Protein AF-A0A9X2WKD9-F1 (afdb_monomer_lite)

Radius of gyration: 13.23 Å; chains: 1; bounding box: 39×15×30 Å

Structure (mmCIF, N/CA/C/O backbone):
data_AF-A0A9X2WKD9-F1
#
_entry.id   AF-A0A9X2WKD9-F1
#
loop_
_atom_site.group_PDB
_atom_site.id
_atom_site.type_symbol
_atom_site.label_atom_id
_atom_site.label_alt_id
_atom_site.label_comp_id
_atom_site.label_asym_id
_atom_site.label_entity_id
_atom_site.label_seq_id
_atom_site.pdbx_PDB_ins_code
_atom_site.Cartn_x
_atom_site.Cartn_y
_atom_site.Cartn_z
_atom_site.occupancy
_atom_site.B_iso_or_equiv
_atom_site.auth_seq_id
_atom_site.auth_comp_id
_atom_site.auth_asym_id
_atom_site.auth_atom_id
_atom_site.pdbx_PDB_model_num
ATOM 1 N N . MET A 1 1 ? 19.368 -7.761 -17.215 1.00 42.12 1 MET A N 1
ATOM 2 C CA . MET A 1 1 ? 18.052 -8.281 -16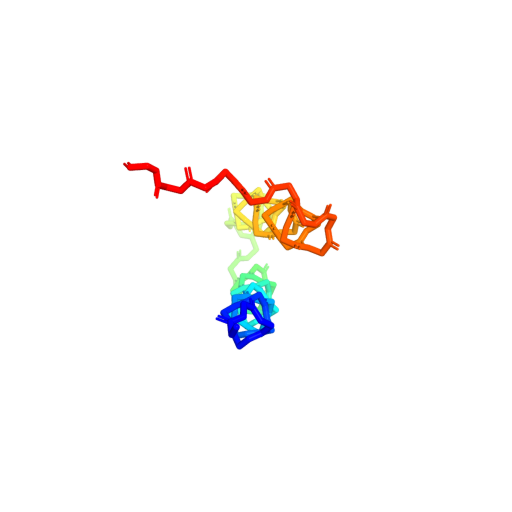.778 1.00 42.12 1 MET A CA 1
ATOM 3 C C . MET A 1 1 ? 17.674 -7.676 -15.423 1.00 42.12 1 MET A C 1
ATOM 5 O O . MET A 1 1 ? 17.818 -8.331 -14.405 1.00 42.12 1 MET A O 1
ATOM 9 N N . SER A 1 2 ? 17.229 -6.419 -15.381 1.00 51.72 2 SER A N 1
ATOM 10 C CA . SER A 1 2 ? 16.933 -5.700 -14.118 1.00 51.72 2 SER A CA 1
ATOM 11 C C . SER A 1 2 ? 15.549 -5.033 -14.097 1.00 51.72 2 SER A C 1
ATOM 13 O O . SER A 1 2 ? 15.089 -4.593 -13.051 1.00 51.72 2 SER A O 1
ATOM 15 N N . ILE A 1 3 ? 14.837 -5.034 -15.229 1.00 50.94 3 ILE A N 1
ATOM 16 C CA . ILE A 1 3 ? 13.537 -4.361 -15.400 1.00 50.94 3 ILE A CA 1
ATOM 17 C C . ILE A 1 3 ? 12.365 -5.208 -14.844 1.00 50.94 3 ILE A C 1
ATOM 19 O O . ILE A 1 3 ? 11.335 -4.667 -14.453 1.00 50.94 3 ILE A O 1
ATOM 23 N N . SER A 1 4 ? 12.542 -6.531 -14.723 1.00 60.16 4 SER A N 1
ATOM 24 C CA . SER A 1 4 ? 11.533 -7.483 -14.213 1.00 60.16 4 SER A CA 1
ATOM 25 C C . SER A 1 4 ? 11.120 -7.208 -12.763 1.00 60.16 4 SER A C 1
ATOM 27 O O . SER A 1 4 ? 9.934 -7.193 -12.435 1.00 60.16 4 SER A O 1
ATOM 29 N N . ASN A 1 5 ? 12.099 -6.960 -11.889 1.00 72.56 5 ASN A N 1
ATOM 30 C CA . ASN A 1 5 ? 11.833 -6.867 -10.456 1.00 72.56 5 ASN A CA 1
ATOM 31 C C . ASN A 1 5 ? 11.181 -5.532 -10.101 1.00 72.56 5 ASN A C 1
ATOM 33 O O . ASN A 1 5 ? 10.219 -5.527 -9.346 1.00 72.56 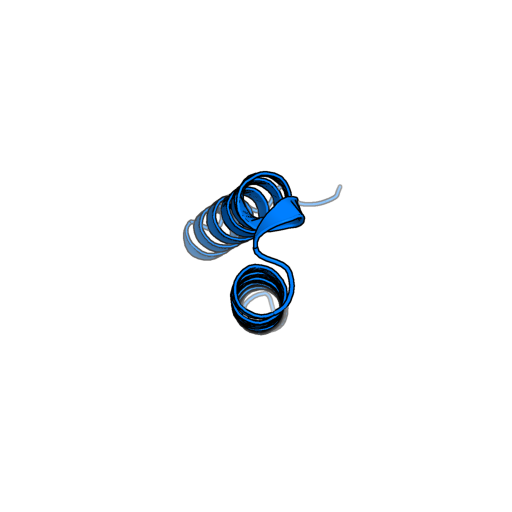5 ASN A O 1
ATOM 37 N N . ALA A 1 6 ? 11.640 -4.418 -10.680 1.00 77.56 6 ALA A N 1
ATOM 38 C CA . ALA A 1 6 ? 11.069 -3.100 -10.403 1.00 77.56 6 ALA A CA 1
ATOM 39 C C . ALA A 1 6 ? 9.580 -3.028 -10.777 1.00 77.56 6 ALA A C 1
ATOM 41 O O . ALA A 1 6 ? 8.774 -2.542 -9.987 1.00 77.56 6 ALA A O 1
ATOM 42 N N . LYS A 1 7 ? 9.198 -3.589 -11.934 1.00 82.88 7 LYS A N 1
ATOM 43 C CA . LYS A 1 7 ? 7.793 -3.658 -12.356 1.00 82.88 7 LYS A CA 1
ATOM 44 C C . LYS A 1 7 ? 6.946 -4.481 -11.382 1.00 82.88 7 LYS A C 1
ATOM 46 O O . LYS A 1 7 ? 5.908 -4.011 -10.932 1.00 82.88 7 LYS A O 1
ATOM 51 N N . ARG A 1 8 ? 7.415 -5.673 -11.003 1.00 85.69 8 ARG A N 1
ATOM 52 C CA . ARG A 1 8 ? 6.683 -6.548 -10.076 1.00 85.69 8 ARG A CA 1
ATOM 53 C C . ARG A 1 8 ? 6.578 -5.959 -8.669 1.00 85.6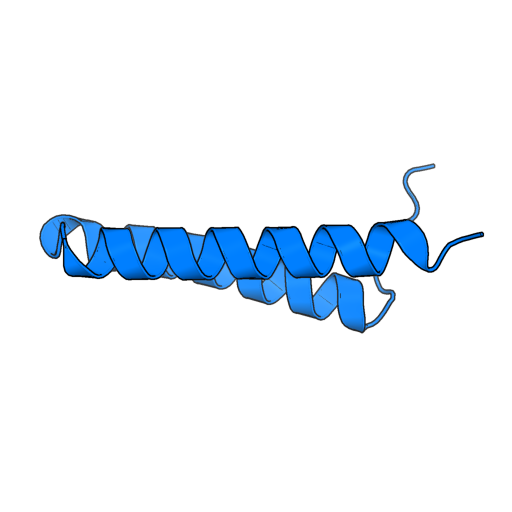9 8 ARG A C 1
ATOM 55 O O . ARG A 1 8 ? 5.548 -6.085 -8.017 1.00 85.69 8 ARG A O 1
ATOM 62 N N . TRP A 1 9 ? 7.624 -5.282 -8.204 1.00 87.06 9 TRP A N 1
ATOM 63 C CA . TRP A 1 9 ? 7.592 -4.548 -6.942 1.00 87.06 9 TRP A CA 1
ATOM 64 C C . TRP A 1 9 ? 6.639 -3.350 -6.991 1.00 87.06 9 TRP A C 1
ATOM 66 O O . TRP A 1 9 ? 5.950 -3.099 -6.006 1.00 87.06 9 TRP A O 1
ATOM 76 N N . ASN A 1 10 ? 6.546 -2.652 -8.127 1.00 89.88 10 ASN A N 1
ATOM 77 C CA . ASN A 1 10 ? 5.559 -1.591 -8.320 1.00 89.88 10 ASN A CA 1
ATOM 78 C C . ASN A 1 10 ? 4.122 -2.135 -8.236 1.00 89.88 10 ASN A C 1
ATOM 80 O O . ASN A 1 10 ? 3.318 -1.596 -7.482 1.00 89.88 10 ASN A O 1
ATOM 84 N N . GLU A 1 11 ? 3.827 -3.238 -8.931 1.00 91.00 11 GLU A N 1
ATOM 85 C CA . GLU A 1 11 ? 2.518 -3.914 -8.883 1.00 91.00 11 GLU A CA 1
ATOM 86 C C . GLU A 1 11 ? 2.146 -4.342 -7.449 1.00 91.00 11 GLU A C 1
ATOM 88 O O . GLU A 1 11 ? 1.014 -4.152 -7.004 1.00 91.00 11 GLU A O 1
ATOM 93 N N . LEU A 1 12 ? 3.110 -4.869 -6.682 1.00 92.38 12 LEU A N 1
ATOM 94 C CA . LEU A 1 12 ? 2.899 -5.211 -5.272 1.00 92.38 12 LEU A CA 1
ATOM 95 C C . LEU A 1 12 ? 2.608 -3.978 -4.409 1.00 92.38 12 LEU A C 1
ATOM 97 O O . LEU A 1 12 ? 1.722 -4.037 -3.557 1.00 92.38 12 LEU A O 1
ATOM 101 N N . CYS A 1 13 ? 3.318 -2.867 -4.626 1.00 93.56 13 CYS A N 1
ATOM 102 C CA . CYS A 1 13 ? 3.050 -1.624 -3.902 1.00 93.56 13 CYS A CA 1
ATOM 103 C C . CYS A 1 13 ? 1.625 -1.124 -4.174 1.00 93.56 13 CYS A C 1
ATOM 105 O O . CYS A 1 13 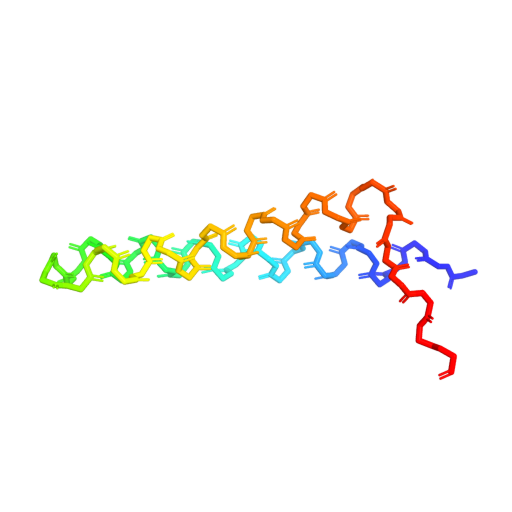? 0.918 -0.766 -3.233 1.00 93.56 13 CYS A O 1
ATOM 107 N N . GLU A 1 14 ? 1.174 -1.152 -5.431 1.00 94.50 14 GLU A N 1
ATOM 108 C CA . GLU A 1 14 ? -0.188 -0.758 -5.813 1.00 94.50 14 GLU A CA 1
ATOM 109 C C . GLU A 1 14 ? -1.248 -1.628 -5.128 1.00 94.50 14 GLU A C 1
ATOM 111 O O . GLU A 1 14 ? -2.188 -1.099 -4.526 1.00 94.50 14 GLU A O 1
ATOM 116 N N . LEU A 1 15 ? -1.057 -2.952 -5.137 1.00 96.44 15 LEU A N 1
ATOM 117 C CA . LEU A 1 15 ? -1.963 -3.897 -4.481 1.00 96.44 15 LEU A CA 1
ATOM 118 C C . LEU A 1 15 ? -2.069 -3.630 -2.972 1.00 96.44 15 LEU A C 1
ATOM 120 O O . LEU A 1 15 ? -3.167 -3.623 -2.408 1.00 96.44 15 LEU A O 1
ATOM 124 N N . GLN A 1 16 ? -0.936 -3.387 -2.310 1.00 96.06 16 GLN A N 1
ATOM 125 C CA . GLN A 1 16 ? -0.912 -3.098 -0.877 1.00 96.06 16 GLN A CA 1
ATOM 126 C C . GLN A 1 16 ? -1.584 -1.761 -0.561 1.00 96.06 16 GLN A C 1
ATOM 128 O O . GLN A 1 16 ? -2.398 -1.692 0.357 1.00 96.06 16 GLN A O 1
ATOM 133 N N . ILE A 1 17 ? -1.330 -0.715 -1.354 1.00 95.94 17 ILE A N 1
ATOM 134 C CA . ILE A 1 17 ? -1.992 0.589 -1.200 1.00 95.94 17 ILE A CA 1
ATOM 135 C C . ILE A 1 17 ? -3.512 0.442 -1.340 1.00 95.94 17 ILE A C 1
ATOM 137 O O . ILE A 1 17 ? -4.253 0.945 -0.494 1.00 95.94 17 ILE A O 1
ATOM 141 N N . MET A 1 18 ? -3.990 -0.271 -2.365 1.00 96.62 18 MET A N 1
ATOM 142 C CA . MET A 1 18 ? -5.421 -0.542 -2.541 1.00 96.62 18 MET A CA 1
ATOM 143 C C . MET A 1 18 ? -6.008 -1.297 -1.347 1.00 96.62 18 MET A C 1
ATOM 145 O O . MET A 1 18 ? -7.059 -0.915 -0.835 1.00 96.62 18 MET A O 1
ATOM 149 N N . THR A 1 19 ? -5.310 -2.324 -0.864 1.00 96.56 19 THR A N 1
ATOM 150 C CA . THR A 1 19 ? -5.749 -3.118 0.291 1.00 96.56 19 THR A CA 1
ATOM 151 C C . THR A 1 19 ? -5.865 -2.253 1.545 1.00 96.56 19 THR A C 1
ATOM 153 O O . THR A 1 19 ? -6.894 -2.286 2.216 1.00 96.56 19 THR A O 1
ATOM 156 N N . MET A 1 20 ? -4.858 -1.423 1.834 1.00 96.19 20 MET A N 1
ATOM 157 C CA . MET A 1 20 ? -4.882 -0.521 2.989 1.00 96.19 20 MET A CA 1
ATOM 158 C C . MET A 1 20 ? -6.011 0.509 2.890 1.00 96.19 20 MET A C 1
ATOM 160 O O . MET A 1 20 ? -6.691 0.753 3.883 1.00 96.19 20 MET A O 1
ATOM 164 N N . ASN A 1 21 ? -6.263 1.071 1.704 1.00 94.12 21 ASN A N 1
ATOM 165 C CA . ASN A 1 21 ? -7.370 2.011 1.499 1.00 94.12 21 ASN A CA 1
ATOM 166 C C . ASN A 1 21 ? -8.735 1.338 1.698 1.00 94.12 21 ASN A C 1
ATOM 168 O O . ASN A 1 21 ? -9.617 1.911 2.336 1.00 94.12 21 ASN A O 1
ATOM 172 N N . ASN A 1 22 ? -8.903 0.110 1.202 1.00 96.56 22 ASN A N 1
ATOM 173 C CA . ASN A 1 22 ? -10.132 -0.658 1.396 1.00 96.56 22 ASN A CA 1
ATOM 174 C C . ASN A 1 22 ? -10.365 -0.967 2.879 1.00 96.56 22 ASN A C 1
ATOM 176 O O . ASN A 1 22 ? -11.464 -0.747 3.385 1.00 96.56 22 ASN A O 1
ATOM 180 N N . LEU A 1 23 ? -9.324 -1.397 3.598 1.00 95.75 23 LEU A N 1
ATOM 181 C CA . LEU A 1 23 ? -9.394 -1.623 5.042 1.00 95.75 23 LEU A CA 1
ATOM 182 C C . LEU A 1 23 ? -9.690 -0.325 5.802 1.00 95.75 23 LEU A C 1
ATOM 184 O O . LEU A 1 23 ? -10.500 -0.334 6.719 1.00 95.75 23 LEU A O 1
ATOM 188 N N . ALA A 1 24 ? -9.106 0.803 5.399 1.00 95.19 24 ALA A N 1
ATOM 189 C CA . ALA A 1 24 ? -9.341 2.099 6.035 1.00 95.19 24 ALA A CA 1
ATOM 190 C C . ALA A 1 24 ? -10.768 2.631 5.822 1.00 95.19 24 ALA A C 1
ATOM 192 O O . ALA A 1 24 ? -11.221 3.499 6.569 1.00 95.19 24 ALA A O 1
ATOM 193 N N . ASN A 1 25 ? -11.467 2.138 4.796 1.00 94.44 25 ASN A N 1
ATOM 194 C CA . ASN A 1 25 ? -12.882 2.418 4.566 1.00 94.44 25 ASN A CA 1
ATOM 195 C C . ASN A 1 25 ? -13.797 1.483 5.367 1.00 94.44 25 ASN A C 1
ATOM 197 O O . ASN A 1 25 ? -14.864 1.916 5.787 1.00 94.44 25 ASN A O 1
ATOM 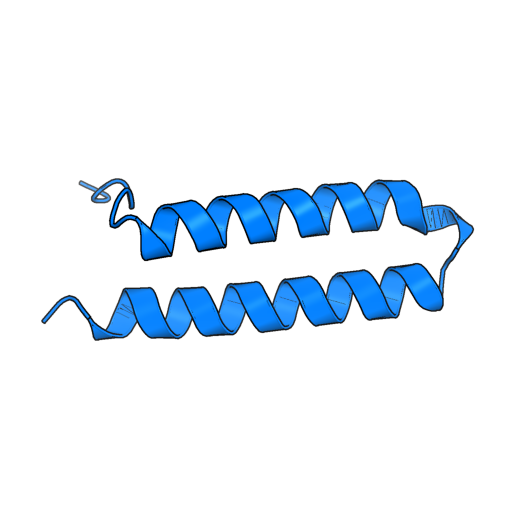201 N N . GLN A 1 26 ? -13.384 0.231 5.590 1.00 96.94 26 GLN A N 1
ATOM 202 C CA . GLN A 1 26 ? -14.143 -0.747 6.382 1.00 96.94 26 GLN A CA 1
ATOM 203 C C . GLN A 1 26 ? -13.963 -0.569 7.895 1.00 96.94 26 GLN A C 1
ATOM 205 O O . GLN A 1 26 ? -14.889 -0.846 8.648 1.00 96.94 26 GLN A O 1
ATOM 210 N N . PHE A 1 27 ? -12.797 -0.080 8.326 1.00 95.12 27 PHE A N 1
ATOM 211 C CA . PHE A 1 27 ? -12.424 0.117 9.729 1.00 95.12 27 PHE A CA 1
ATOM 212 C C . PHE A 1 27 ? -11.996 1.576 9.962 1.00 95.12 27 PHE A C 1
ATOM 214 O O . PHE A 1 27 ? -10.792 1.869 10.021 1.00 95.12 27 PHE A O 1
ATOM 221 N N . PRO A 1 28 ? -12.953 2.523 10.049 1.00 91.81 28 PRO A N 1
ATOM 222 C CA . PRO A 1 28 ? -12.660 3.947 10.213 1.00 91.81 28 PRO A CA 1
ATOM 223 C C . PRO A 1 28 ? -11.802 4.246 11.447 1.00 91.81 28 PRO A C 1
ATOM 225 O O . PRO A 1 28 ? -10.954 5.135 11.408 1.00 91.81 28 PRO A O 1
ATOM 228 N N . GLU A 1 29 ? -11.963 3.467 12.515 1.00 96.00 29 GLU A N 1
ATOM 229 C CA . GLU A 1 29 ? -11.204 3.572 13.761 1.00 96.00 29 GLU A CA 1
ATOM 230 C C . GLU A 1 29 ? -9.710 3.254 13.593 1.00 96.00 29 GLU A C 1
ATOM 232 O O . GLU A 1 29 ? -8.893 3.661 14.414 1.00 96.00 29 GLU A O 1
ATOM 237 N N . ARG A 1 30 ? -9.327 2.569 12.506 1.00 94.56 30 ARG A N 1
ATOM 238 C CA . ARG A 1 30 ? -7.928 2.255 12.157 1.00 94.56 30 ARG A CA 1
ATOM 239 C C . ARG A 1 30 ? -7.406 3.071 10.978 1.00 94.56 30 ARG A C 1
ATOM 241 O O . ARG A 1 30 ? -6.275 2.851 10.539 1.00 94.56 30 ARG A O 1
ATOM 248 N N . ARG A 1 31 ? -8.201 4.005 10.446 1.00 93.38 31 ARG A N 1
ATOM 249 C CA . ARG A 1 31 ? -7.896 4.744 9.212 1.00 93.38 31 ARG A CA 1
ATOM 250 C C . ARG A 1 31 ? -6.554 5.468 9.269 1.00 93.38 31 ARG A C 1
ATOM 252 O O . ARG A 1 31 ? -5.808 5.412 8.298 1.00 93.38 31 ARG A O 1
ATOM 259 N N . GLU A 1 32 ? -6.229 6.123 10.380 1.00 94.81 32 GLU A N 1
ATOM 260 C CA . GLU A 1 32 ? -4.963 6.855 10.530 1.00 94.81 32 GLU A CA 1
ATOM 261 C C . GLU A 1 32 ? -3.749 5.916 10.444 1.00 94.81 32 GLU A C 1
ATOM 263 O O . GLU A 1 32 ? -2.804 6.153 9.685 1.00 94.81 32 GLU A O 1
ATOM 268 N N . HIS A 1 33 ? -3.819 4.787 11.151 1.00 94.88 33 HIS A N 1
ATOM 269 C CA . HIS A 1 33 ? -2.776 3.769 11.130 1.00 94.88 33 HIS A CA 1
ATOM 270 C C . HIS A 1 33 ? -2.611 3.148 9.733 1.00 94.88 33 HIS A C 1
ATOM 272 O O . HIS A 1 33 ? -1.502 3.059 9.207 1.00 94.88 33 HIS A O 1
ATOM 278 N N . LEU A 1 34 ? -3.720 2.787 9.082 1.00 94.50 34 LEU A N 1
ATOM 279 C CA . LEU A 1 34 ? -3.715 2.216 7.732 1.00 94.50 34 LEU A CA 1
ATOM 280 C C . LEU A 1 34 ? -3.240 3.227 6.674 1.00 94.50 34 LEU A C 1
ATOM 282 O O . LEU A 1 34 ? -2.525 2.855 5.743 1.00 94.50 34 LEU A O 1
ATOM 286 N N . SER A 1 35 ? -3.559 4.513 6.843 1.00 93.00 35 SER A N 1
ATOM 287 C CA . SER A 1 35 ? -3.048 5.605 6.003 1.00 93.00 35 SER A CA 1
ATOM 288 C C . SER A 1 35 ? -1.531 5.766 6.141 1.00 93.00 35 SER A C 1
ATOM 290 O O . SER A 1 35 ? -0.824 5.952 5.146 1.00 93.00 35 SER A O 1
ATOM 292 N N . THR A 1 36 ? -1.005 5.614 7.359 1.00 95.88 36 THR A N 1
ATOM 293 C CA . THR A 1 36 ? 0.441 5.634 7.626 1.00 95.88 36 THR A CA 1
ATOM 294 C C . THR A 1 36 ? 1.144 4.482 6.908 1.00 95.88 36 THR A C 1
ATOM 296 O O . THR A 1 36 ? 2.116 4.705 6.184 1.00 95.88 36 THR A O 1
ATOM 299 N N . ILE A 1 37 ? 0.603 3.262 7.009 1.00 94.94 37 ILE A N 1
ATOM 300 C CA . ILE A 1 37 ? 1.130 2.089 6.292 1.00 94.94 37 ILE A CA 1
ATOM 301 C C . ILE A 1 37 ? 1.071 2.312 4.774 1.00 94.94 37 ILE A C 1
ATOM 303 O O . ILE A 1 37 ? 2.064 2.105 4.074 1.00 94.94 37 ILE A O 1
ATOM 307 N N . SER A 1 38 ? -0.063 2.792 4.251 1.00 94.62 38 SER A N 1
ATOM 308 C CA . SER A 1 38 ? -0.209 3.117 2.827 1.00 94.62 38 SER A CA 1
ATOM 309 C C . SER A 1 38 ? 0.809 4.163 2.358 1.00 94.62 38 SER A C 1
ATOM 311 O O . SER A 1 38 ? 1.299 4.069 1.232 1.00 94.62 38 SER A O 1
ATOM 313 N N . SER A 1 39 ? 1.149 5.139 3.200 1.00 94.44 39 SER A N 1
ATOM 314 C CA . SER A 1 39 ? 2.143 6.172 2.884 1.00 94.44 39 SER A CA 1
ATOM 315 C C . SER A 1 39 ? 3.561 5.598 2.797 1.00 94.44 39 SER A C 1
ATOM 317 O O . SER A 1 39 ? 4.337 6.003 1.926 1.00 94.44 39 SER A O 1
ATOM 319 N N . GLY A 1 40 ? 3.878 4.591 3.617 1.00 93.69 40 GLY A N 1
ATOM 320 C CA . GLY A 1 40 ? 5.114 3.813 3.508 1.00 93.69 40 GLY A CA 1
ATOM 321 C C . GLY A 1 40 ? 5.226 3.085 2.166 1.00 93.69 40 GLY A C 1
ATOM 322 O O . GLY A 1 40 ? 6.232 3.224 1.469 1.00 93.69 40 GLY A O 1
ATOM 323 N N . TRP A 1 41 ? 4.160 2.398 1.742 1.00 94.06 41 TRP A N 1
ATOM 324 C CA . TRP A 1 41 ? 4.118 1.731 0.433 1.00 94.06 41 TRP A CA 1
ATOM 325 C C . TRP A 1 41 ? 4.252 2.708 -0.739 1.00 94.06 41 TRP A C 1
ATOM 327 O O . TRP A 1 41 ? 4.992 2.426 -1.679 1.00 94.06 41 TRP A O 1
ATOM 337 N N . ARG A 1 42 ? 3.620 3.889 -0.670 1.00 93.19 42 ARG A N 1
ATOM 338 C CA . ARG A 1 42 ? 3.802 4.952 -1.680 1.00 93.19 42 ARG A CA 1
ATOM 339 C C . ARG A 1 42 ? 5.248 5.433 -1.749 1.00 93.19 42 ARG A C 1
ATOM 341 O O . ARG A 1 42 ? 5.783 5.623 -2.837 1.00 93.19 42 ARG A O 1
ATOM 348 N N . SER A 1 43 ? 5.892 5.597 -0.597 1.00 92.25 43 SER A N 1
ATOM 349 C CA . SER A 1 43 ? 7.296 6.013 -0.527 1.00 92.25 43 SER A CA 1
ATOM 350 C 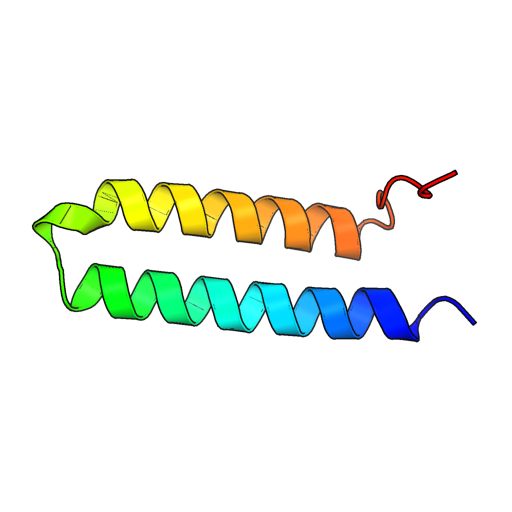C . SER A 1 43 ? 8.217 4.963 -1.152 1.00 92.25 43 SER A C 1
ATOM 352 O O . SER A 1 43 ? 9.090 5.301 -1.948 1.00 92.25 43 SER A O 1
ATOM 354 N N . MET A 1 44 ? 7.982 3.680 -0.864 1.00 88.81 44 MET A N 1
ATOM 355 C CA . MET A 1 44 ? 8.715 2.569 -1.476 1.00 88.81 44 MET A CA 1
ATOM 356 C C . MET A 1 44 ? 8.498 2.511 -2.995 1.00 88.81 44 MET A C 1
ATOM 358 O O . MET A 1 44 ? 9.463 2.385 -3.748 1.00 88.81 44 MET A O 1
ATOM 362 N N . GLN A 1 45 ? 7.256 2.676 -3.457 1.00 89.69 45 GLN A N 1
ATOM 363 C CA . GLN A 1 45 ? 6.916 2.740 -4.879 1.00 89.69 45 GLN A CA 1
ATOM 364 C C . GLN A 1 45 ? 7.686 3.858 -5.593 1.00 89.69 45 GLN A C 1
ATOM 366 O O . GLN A 1 45 ? 8.288 3.636 -6.642 1.00 89.69 45 GLN A O 1
ATOM 371 N N . GLN A 1 46 ? 7.738 5.050 -4.995 1.00 88.88 46 GLN A N 1
ATOM 372 C CA . GLN A 1 46 ? 8.502 6.171 -5.540 1.00 88.88 46 GLN A CA 1
ATOM 373 C C . GLN A 1 46 ? 10.008 5.882 -5.591 1.00 88.88 46 GLN A C 1
ATOM 375 O O . GLN A 1 46 ? 10.656 6.219 -6.581 1.00 88.88 46 GLN A O 1
ATOM 380 N N . GLN A 1 47 ? 10.572 5.225 -4.574 1.00 85.31 47 GLN A N 1
ATOM 381 C CA . GLN A 1 47 ? 11.989 4.834 -4.566 1.00 85.31 47 GLN A CA 1
ATOM 382 C C . GLN A 1 47 ? 12.318 3.807 -5.660 1.00 85.31 47 GLN A C 1
ATOM 384 O O . GLN A 1 47 ? 13.359 3.922 -6.313 1.00 85.31 47 GLN A O 1
ATOM 389 N N . LEU A 1 48 ? 11.415 2.850 -5.902 1.00 82.44 48 LEU A N 1
ATOM 390 C CA . LEU A 1 48 ? 11.522 1.862 -6.980 1.00 82.44 48 LEU A CA 1
ATOM 391 C C . LEU A 1 48 ? 11.512 2.531 -8.360 1.00 82.44 48 LEU A C 1
ATOM 393 O O . LEU A 1 48 ? 12.381 2.250 -9.183 1.00 82.44 48 LEU A O 1
ATOM 397 N N . LEU A 1 49 ? 10.574 3.454 -8.595 1.00 79.06 49 LEU A N 1
ATOM 398 C CA . LEU A 1 49 ? 10.448 4.179 -9.866 1.00 79.06 49 LEU A CA 1
ATOM 399 C C . LEU A 1 49 ? 11.624 5.130 -10.128 1.00 79.06 49 LEU A C 1
ATOM 401 O O . LEU A 1 49 ? 12.014 5.331 -11.275 1.00 79.06 49 LEU A O 1
ATOM 405 N N . GLN A 1 50 ? 12.229 5.683 -9.075 1.00 81.69 50 GLN A N 1
ATOM 406 C CA . GLN A 1 50 ? 13.429 6.518 -9.183 1.00 81.69 50 GLN A CA 1
ATOM 407 C C . GLN A 1 50 ? 14.725 5.705 -9.368 1.00 81.69 50 GLN A C 1
ATOM 409 O O . GLN A 1 50 ? 15.804 6.296 -9.367 1.00 81.69 50 GLN A O 1
ATOM 414 N N . ASN A 1 51 ? 14.654 4.370 -9.505 1.00 65.38 51 ASN A N 1
ATOM 415 C CA . ASN A 1 51 ? 15.810 3.460 -9.517 1.00 65.38 51 ASN A CA 1
ATOM 416 C C . ASN A 1 51 ? 16.746 3.635 -8.302 1.00 65.38 51 ASN A C 1
ATOM 418 O O . ASN A 1 51 ? 17.902 3.217 -8.338 1.00 65.38 51 ASN A O 1
ATOM 422 N N . LYS A 1 52 ? 16.250 4.207 -7.196 1.00 57.72 52 LYS A N 1
ATOM 423 C CA . LYS A 1 52 ? 16.970 4.322 -5.917 1.00 57.72 52 LYS A CA 1
ATOM 424 C C . LYS A 1 52 ? 16.746 3.085 -5.054 1.00 57.72 52 LYS A C 1
ATOM 426 O O . LYS A 1 52 ? 16.646 3.176 -3.834 1.00 57.72 52 LYS A O 1
ATOM 431 N N . VAL A 1 53 ? 16.625 1.925 -5.686 1.00 57.34 53 VAL A N 1
ATOM 432 C CA . VAL A 1 53 ? 16.589 0.663 -4.957 1.00 57.34 53 VAL A CA 1
ATOM 433 C C . VAL A 1 53 ? 18.011 0.434 -4.464 1.00 57.34 53 VAL A C 1
ATOM 435 O O . VAL A 1 53 ? 18.914 0.380 -5.303 1.00 57.34 53 VAL A O 1
ATOM 438 N N . PRO A 1 54 ? 18.258 0.336 -3.147 1.00 50.53 54 PRO A N 1
ATOM 439 C CA . PRO A 1 54 ? 19.570 -0.051 -2.671 1.00 50.53 54 PRO A CA 1
ATOM 440 C C . PRO A 1 54 ? 19.865 -1.416 -3.283 1.00 50.53 54 PRO A C 1
ATOM 442 O O . PRO A 1 54 ? 19.101 -2.363 -3.087 1.00 50.53 54 PRO A O 1
ATOM 445 N N . SER A 1 55 ? 20.933 -1.513 -4.068 1.00 49.56 55 SER A N 1
ATOM 446 C CA . SER A 1 55 ? 21.467 -2.802 -4.475 1.00 49.56 55 SER A CA 1
ATOM 447 C C . SER A 1 55 ? 21.749 -3.568 -3.187 1.00 49.56 55 SER A C 1
ATOM 449 O O . SER A 1 55 ? 22.642 -3.177 -2.434 1.00 49.56 55 SER A O 1
ATOM 451 N N . LEU A 1 56 ? 20.958 -4.600 -2.896 1.00 49.03 56 LEU A N 1
ATOM 452 C CA . LEU A 1 56 ? 21.296 -5.561 -1.853 1.00 49.03 56 LEU A CA 1
ATOM 453 C C . LEU A 1 56 ? 22.624 -6.194 -2.292 1.00 49.03 56 LEU A C 1
ATOM 455 O O . LEU A 1 56 ? 22.651 -6.952 -3.263 1.00 49.03 56 LEU A O 1
ATOM 459 N N . LYS A 1 57 ? 23.719 -5.740 -1.674 1.00 37.72 57 LYS A N 1
ATOM 460 C CA . LYS A 1 57 ? 25.047 -6.347 -1.780 1.00 37.72 57 LYS A CA 1
ATOM 461 C C . LYS A 1 57 ? 25.096 -7.607 -0.935 1.00 37.72 57 LYS A C 1
ATOM 463 O O . LYS A 1 57 ? 24.484 -7.585 0.156 1.00 37.72 57 LYS A O 1
#

Sequence (57 aa):
MSISNAKRWNELCELQIMTMNNLANQFPERREHLSTISSGWRSMQQQLLQNKVPSLK

pLDDT: mean 83.98, std 16.77, range [37.72, 96.94]

Secondary structure (DSSP, 8-state):
--HHHHHHHHHHHHHHHHHHHHHHHH-GGGHHHHHHHHHHHHHHHHHHHTT------

Foldseek 3Di:
DPPVPLVVLLVVLVVLLVVLVVVCVVCVVCVVVSVVVNVVSVVVNVCSVVVVPPPPD

Organism: NCBI:txid2952222